Protein AF-A0A7D5M5S8-F1 (afdb_monomer)

Secondary structure (DSSP, 8-state):
-PPPHHHHHHHHHHHHHHHHHHHHHHHHH---TTHHHHHHHHHHHHHHHHHHHHHHHTT--GGGS-HHHHHHHHHHHHHHHHHHHHHHH-

Mean predicted aligned error: 3.17 Å

pLDDT: mean 94.01, std 7.23, range [59.03, 98.56]

Solvent-accessible surface area (backbone atoms only — not comparable to full-atom values): 5187 Å² total; per-residue (Å²): 122,84,84,49,72,69,58,50,49,56,50,50,55,50,47,50,56,54,47,55,53,48,48,51,48,39,78,75,70,51,92,50,71,69,52,72,62,31,47,49,53,51,51,53,54,51,50,54,56,51,50,44,53,57,29,42,78,66,72,43,40,79,83,73,46,51,72,70,55,48,50,50,53,53,51,52,51,51,55,53,53,51,52,50,45,59,72,76,63,113

Organism: NCBI:txid1959104

Sequence (90 aa):
MVLSDKILDEILEYLEKSINNLAKEAFENLELEGGFEGVKEFLQSQYDIRLENLLSAKKSSIHHLESSMKNKVIQRKQTIFENITNQYQN

Structure (mmCIF, N/CA/C/O backbone):
data_AF-A0A7D5M5S8-F1
#
_entry.id   AF-A0A7D5M5S8-F1
#
loop_
_atom_site.group_PDB
_atom_site.id
_atom_site.type_symbol
_atom_site.label_atom_id
_atom_site.label_alt_id
_atom_site.label_comp_id
_atom_site.label_asym_id
_atom_site.label_entity_id
_atom_site.label_seq_id
_atom_site.pdbx_PDB_i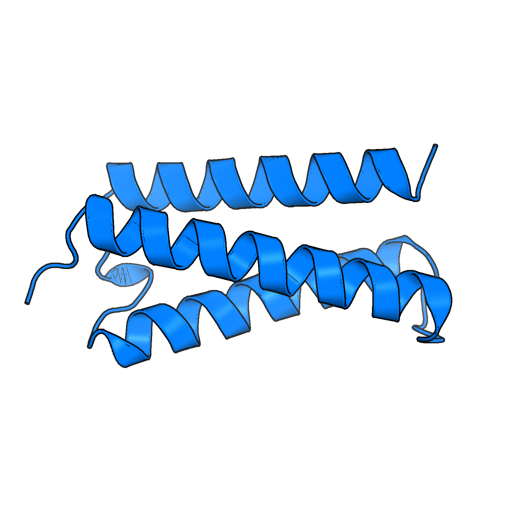ns_code
_atom_site.Cartn_x
_atom_site.Cartn_y
_atom_site.Cartn_z
_atom_site.occupancy
_atom_site.B_iso_or_equiv
_atom_site.auth_seq_id
_atom_site.auth_comp_id
_atom_site.auth_asym_id
_atom_site.auth_atom_id
_atom_site.pdbx_PDB_model_num
ATOM 1 N N . MET A 1 1 ? 18.874 -4.037 -14.334 1.00 59.03 1 MET A N 1
ATOM 2 C CA . MET A 1 1 ? 17.657 -4.345 -15.114 1.00 59.03 1 MET A CA 1
ATOM 3 C C . MET A 1 1 ? 16.672 -3.2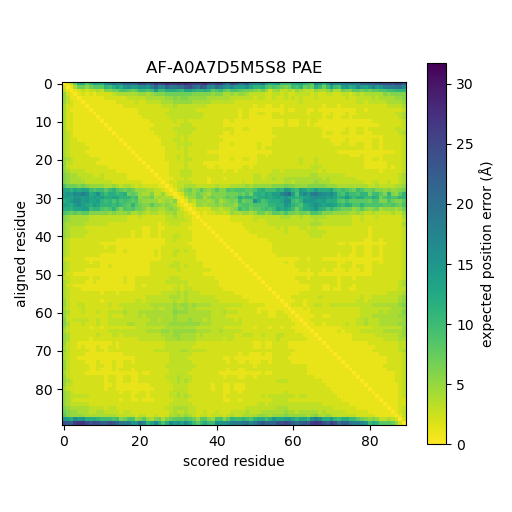42 -14.799 1.00 59.03 1 MET A C 1
ATOM 5 O O . MET A 1 1 ? 16.476 -2.981 -13.621 1.00 59.03 1 MET A O 1
ATOM 9 N N . VAL A 1 2 ? 16.152 -2.544 -15.805 1.00 72.44 2 VAL A N 1
ATOM 10 C CA . VAL A 1 2 ? 15.139 -1.504 -15.577 1.00 72.44 2 VAL A CA 1
ATOM 11 C C . VAL A 1 2 ? 13.822 -2.215 -15.268 1.00 72.44 2 VAL A C 1
ATOM 13 O O . VAL A 1 2 ? 13.447 -3.146 -15.984 1.00 72.44 2 VAL A O 1
ATOM 16 N N . LEU A 1 3 ? 13.176 -1.849 -14.159 1.00 90.19 3 LEU A N 1
ATOM 17 C CA . LEU A 1 3 ? 11.857 -2.371 -13.806 1.00 90.19 3 LEU A CA 1
ATOM 18 C C . LEU A 1 3 ? 10.878 -1.967 -14.915 1.00 90.19 3 LEU A C 1
ATOM 20 O O . LEU A 1 3 ? 10.852 -0.805 -15.303 1.00 90.19 3 LEU A O 1
ATOM 24 N N . SER A 1 4 ? 10.109 -2.912 -15.455 1.00 93.50 4 SER A N 1
ATOM 25 C CA . SER A 1 4 ? 9.097 -2.582 -16.465 1.00 93.50 4 SER A CA 1
ATOM 26 C C . SER A 1 4 ? 7.801 -2.119 -15.808 1.00 93.50 4 SER A C 1
ATOM 28 O O . SER A 1 4 ? 7.506 -2.500 -14.675 1.00 93.50 4 SER A O 1
ATOM 30 N N . ASP A 1 5 ? 7.001 -1.355 -16.550 1.00 94.12 5 ASP A N 1
ATOM 31 C CA . ASP A 1 5 ? 5.702 -0.863 -16.078 1.00 94.12 5 ASP A CA 1
ATOM 32 C C . ASP A 1 5 ? 4.754 -2.011 -15.694 1.00 94.12 5 ASP A C 1
ATOM 34 O O . ASP A 1 5 ? 4.122 -1.974 -14.645 1.00 94.12 5 ASP A O 1
ATOM 38 N N . LYS A 1 6 ? 4.773 -3.105 -16.465 1.00 95.88 6 LYS A N 1
ATOM 39 C CA . LYS A 1 6 ? 4.009 -4.321 -16.160 1.00 95.88 6 LYS A CA 1
ATOM 40 C C . LYS A 1 6 ? 4.421 -4.960 -14.829 1.00 95.88 6 LYS A C 1
ATOM 42 O O . LYS A 1 6 ? 3.567 -5.362 -14.049 1.00 95.88 6 LYS A O 1
ATOM 47 N N . ILE A 1 7 ? 5.727 -5.054 -14.562 1.00 96.06 7 ILE A N 1
ATOM 48 C CA . ILE A 1 7 ? 6.220 -5.604 -13.288 1.00 96.06 7 ILE A CA 1
ATOM 49 C C . ILE A 1 7 ? 5.815 -4.688 -12.128 1.00 96.06 7 ILE A C 1
ATOM 51 O O . ILE A 1 7 ? 5.491 -5.182 -11.050 1.00 96.06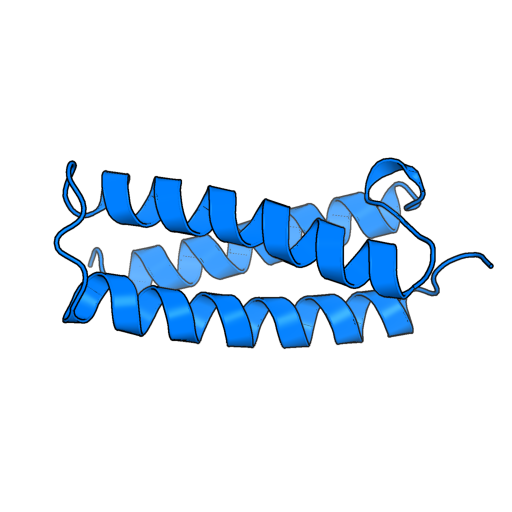 7 ILE A O 1
ATOM 55 N N . LEU A 1 8 ? 5.827 -3.367 -12.333 1.00 97.75 8 LEU A N 1
ATOM 56 C CA . LEU A 1 8 ? 5.346 -2.425 -11.327 1.00 97.75 8 LEU A CA 1
ATOM 57 C C . LEU A 1 8 ? 3.859 -2.634 -11.034 1.00 97.75 8 LEU A C 1
ATOM 59 O O . LEU A 1 8 ? 3.484 -2.671 -9.868 1.00 97.75 8 LEU A O 1
ATOM 63 N N . ASP A 1 9 ? 3.032 -2.812 -12.062 1.00 98.06 9 ASP A N 1
ATOM 64 C CA . ASP A 1 9 ? 1.598 -3.054 -11.890 1.00 98.06 9 ASP A CA 1
ATOM 65 C C . ASP A 1 9 ? 1.325 -4.331 -11.088 1.00 98.06 9 ASP A C 1
ATOM 67 O O . 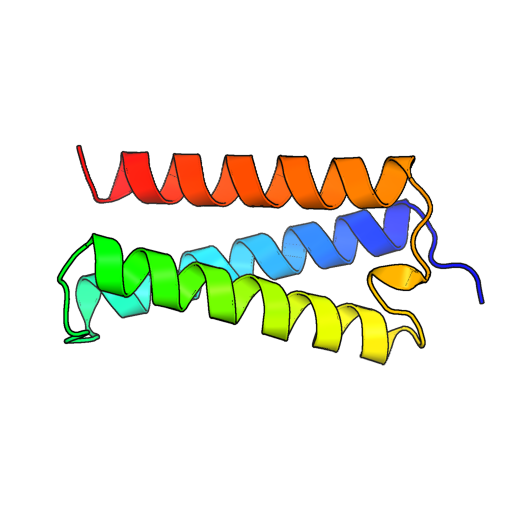ASP A 1 9 ?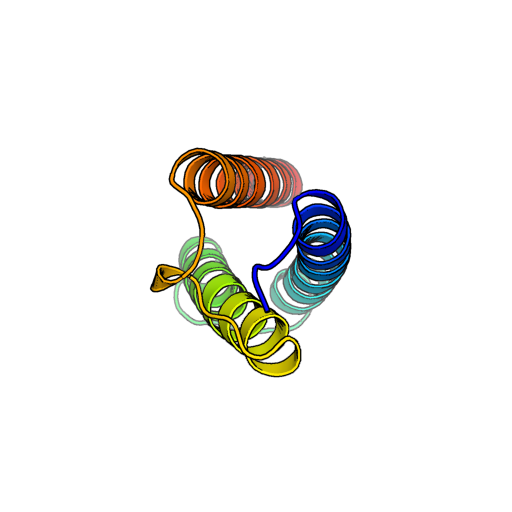 0.545 -4.297 -10.138 1.00 98.06 9 ASP A O 1
ATOM 71 N N . GLU A 1 10 ? 2.033 -5.423 -11.390 1.00 98.00 10 GLU A N 1
ATOM 72 C CA . GLU A 1 10 ? 1.945 -6.680 -10.631 1.00 98.00 10 GLU A CA 1
ATOM 73 C C . GLU A 1 10 ? 2.354 -6.490 -9.157 1.00 98.00 10 GLU A C 1
ATOM 75 O O . GLU A 1 10 ? 1.695 -7.003 -8.247 1.00 98.00 10 GLU A O 1
ATOM 80 N N . ILE A 1 11 ? 3.417 -5.716 -8.900 1.00 98.31 11 ILE A N 1
ATOM 81 C CA . ILE A 1 11 ? 3.852 -5.363 -7.540 1.00 98.31 11 ILE A CA 1
ATOM 82 C C . ILE A 1 11 ? 2.770 -4.560 -6.816 1.00 98.31 11 ILE A C 1
ATOM 84 O O . ILE A 1 11 ? 2.464 -4.856 -5.661 1.00 98.31 11 ILE A O 1
ATOM 88 N N . LEU A 1 12 ? 2.193 -3.553 -7.473 1.00 98.50 12 LEU A N 1
ATOM 89 C CA . LEU A 1 12 ? 1.202 -2.665 -6.868 1.00 98.50 12 LEU A CA 1
ATOM 90 C C . LEU A 1 12 ? -0.137 -3.370 -6.627 1.00 98.50 12 LEU A C 1
ATOM 92 O O . LEU A 1 12 ? -0.776 -3.109 -5.613 1.00 98.50 12 LEU A O 1
ATOM 96 N N . GLU A 1 13 ? -0.546 -4.293 -7.499 1.00 98.50 13 GLU A N 1
ATOM 97 C CA . GLU A 1 13 ? -1.728 -5.134 -7.278 1.00 98.50 13 GLU A CA 1
ATOM 98 C C . GLU A 1 13 ? -1.540 -6.076 -6.080 1.00 98.50 13 GLU A C 1
ATOM 100 O O . GLU A 1 13 ? -2.434 -6.221 -5.242 1.00 98.50 13 GLU A O 1
ATOM 105 N N . TYR A 1 14 ? -0.365 -6.699 -5.959 1.00 98.38 14 TYR A N 1
ATOM 106 C CA . TYR A 1 14 ? -0.048 -7.515 -4.790 1.00 98.38 14 TYR A CA 1
ATOM 107 C C . TYR A 1 14 ? -0.014 -6.675 -3.504 1.00 98.38 14 TYR A C 1
ATOM 109 O O . TYR A 1 14 ? -0.582 -7.076 -2.485 1.00 98.38 14 TYR A O 1
ATOM 117 N N . LEU A 1 15 ? 0.630 -5.505 -3.549 1.00 98.50 15 LEU A N 1
ATOM 118 C CA . LEU A 1 15 ? 0.745 -4.598 -2.409 1.00 98.50 15 LEU A CA 1
ATOM 119 C C . LEU A 1 15 ? -0.628 -4.127 -1.921 1.00 98.50 15 LEU A C 1
ATOM 121 O O . LEU A 1 15 ? -0.882 -4.155 -0.721 1.00 98.50 15 LEU A O 1
ATOM 125 N N . GLU A 1 16 ? -1.531 -3.773 -2.834 1.00 98.50 16 GLU A N 1
ATOM 126 C CA . GLU A 1 16 ? -2.915 -3.417 -2.514 1.00 98.50 16 GLU A CA 1
ATOM 127 C C . GLU A 1 16 ? -3.632 -4.528 -1.742 1.00 98.50 16 GLU A C 1
ATOM 129 O O . GLU A 1 16 ? -4.146 -4.288 -0.649 1.00 98.50 16 GLU A O 1
ATOM 134 N N . LYS A 1 17 ? -3.618 -5.763 -2.260 1.00 98.38 17 LYS A N 1
ATOM 135 C CA . LYS A 1 17 ? -4.235 -6.917 -1.580 1.00 98.38 17 LYS A CA 1
ATOM 136 C C . LYS A 1 17 ? -3.630 -7.123 -0.194 1.00 98.38 17 LYS A C 1
ATOM 138 O O . LYS A 1 17 ? -4.347 -7.347 0.778 1.00 98.38 17 LYS A O 1
ATOM 143 N N . SER A 1 18 ? -2.308 -7.005 -0.099 1.00 98.25 18 SER A N 1
ATOM 144 C CA . SER A 1 18 ? -1.590 -7.141 1.162 1.00 98.25 18 SER A CA 1
ATOM 145 C C . SER A 1 18 ? -1.973 -6.070 2.186 1.00 98.25 18 SER A C 1
ATOM 147 O O . SER A 1 18 ? -2.036 -6.390 3.371 1.00 98.25 18 SER A O 1
ATOM 149 N N . ILE A 1 19 ? -2.174 -4.820 1.766 1.00 98.44 19 ILE A N 1
ATOM 150 C CA . ILE A 1 19 ? -2.520 -3.714 2.665 1.00 98.44 19 ILE A CA 1
ATOM 151 C C . ILE A 1 19 ? -3.992 -3.762 3.060 1.00 98.44 19 ILE A C 1
ATOM 153 O O . ILE A 1 19 ? -4.292 -3.542 4.226 1.00 98.44 19 ILE A O 1
ATOM 157 N N . ASN A 1 20 ? -4.892 -4.149 2.157 1.00 97.56 20 ASN A N 1
ATOM 158 C CA . ASN A 1 20 ? -6.305 -4.340 2.493 1.00 97.56 20 ASN A CA 1
ATOM 159 C C . ASN A 1 20 ? -6.507 -5.460 3.525 1.00 97.56 20 ASN A C 1
ATOM 161 O O . ASN A 1 20 ? -7.279 -5.296 4.468 1.00 97.56 20 ASN A O 1
ATOM 165 N N . ASN A 1 21 ? -5.774 -6.572 3.398 1.00 96.94 21 ASN A N 1
ATOM 166 C CA . ASN A 1 21 ? -5.802 -7.639 4.401 1.00 96.94 21 ASN A CA 1
ATOM 167 C C . ASN A 1 21 ? -5.284 -7.150 5.759 1.00 96.94 21 ASN A C 1
ATOM 169 O O . ASN A 1 21 ? -5.912 -7.406 6.782 1.00 96.94 21 ASN A O 1
ATOM 173 N N . LEU A 1 22 ? -4.178 -6.398 5.763 1.00 97.06 22 LEU A N 1
ATOM 174 C CA . LEU A 1 22 ? -3.631 -5.831 6.993 1.00 97.06 22 LEU A CA 1
ATOM 175 C C . LEU A 1 22 ? -4.576 -4.800 7.620 1.00 97.06 22 LEU A C 1
ATOM 177 O O . LEU A 1 22 ? -4.701 -4.763 8.835 1.00 97.06 22 LEU A O 1
ATOM 181 N N . ALA A 1 23 ? -5.251 -3.981 6.812 1.00 96.31 23 ALA A N 1
ATOM 182 C CA . ALA A 1 23 ? -6.234 -3.018 7.293 1.00 96.31 23 ALA A CA 1
ATOM 183 C C . ALA A 1 23 ? -7.388 -3.727 8.000 1.00 96.31 23 ALA A C 1
ATOM 185 O O . ALA A 1 23 ? -7.745 -3.341 9.109 1.00 96.31 23 ALA A O 1
ATOM 186 N N . LYS A 1 24 ? -7.908 -4.807 7.406 1.00 95.00 24 LYS A N 1
ATOM 187 C CA . LYS A 1 24 ? -8.921 -5.647 8.046 1.00 95.00 24 LYS A CA 1
ATOM 188 C C . LYS A 1 24 ? -8.446 -6.166 9.403 1.00 95.00 24 LYS A C 1
ATOM 190 O O . LYS A 1 24 ? -9.122 -5.961 10.402 1.00 95.00 24 LYS A O 1
ATOM 195 N N . GLU A 1 25 ? -7.269 -6.786 9.452 1.00 94.00 25 GLU A N 1
ATOM 196 C CA . GLU A 1 25 ? -6.707 -7.293 10.709 1.00 94.00 25 GLU A CA 1
ATOM 197 C C . GLU A 1 25 ? -6.499 -6.179 11.742 1.00 94.00 25 GLU A C 1
ATOM 199 O O . GLU A 1 25 ? -6.801 -6.376 12.917 1.00 94.00 25 GLU A O 1
ATOM 204 N N . ALA A 1 26 ? -6.026 -5.010 11.304 1.00 93.94 26 ALA A N 1
ATOM 205 C CA . ALA A 1 26 ? -5.733 -3.886 12.175 1.00 93.94 26 ALA A CA 1
ATOM 206 C C . ALA A 1 26 ? -6.991 -3.278 12.796 1.00 93.94 26 ALA A C 1
ATOM 208 O O . ALA A 1 26 ? -7.024 -3.078 14.004 1.00 93.94 26 ALA A O 1
ATOM 209 N N . PHE A 1 27 ? -8.031 -3.036 11.999 1.00 90.94 27 PHE A N 1
ATOM 210 C CA . PHE A 1 27 ? -9.284 -2.471 12.499 1.00 90.94 27 PHE A CA 1
ATOM 211 C C . PHE A 1 27 ? -10.131 -3.477 13.289 1.00 90.94 27 PHE A C 1
ATOM 213 O O . PHE A 1 27 ? -10.887 -3.063 14.163 1.00 90.94 27 PHE A O 1
ATOM 220 N N . GLU A 1 28 ? -10.025 -4.779 13.002 1.00 88.38 28 GLU A N 1
ATOM 221 C CA . GLU A 1 28 ? -10.797 -5.809 13.711 1.00 88.38 28 GLU A CA 1
ATOM 222 C C . GLU A 1 28 ? -10.110 -6.304 14.993 1.00 88.38 28 GLU A C 1
ATOM 224 O O . GLU A 1 28 ? -10.806 -6.677 15.936 1.00 88.38 28 GLU A O 1
ATOM 229 N N . ASN A 1 29 ? -8.771 -6.348 15.036 1.00 84.44 29 ASN A N 1
ATOM 230 C CA . ASN A 1 29 ? -8.046 -7.095 16.074 1.00 84.44 29 ASN A CA 1
ATOM 231 C C . ASN A 1 29 ? -6.858 -6.359 16.709 1.00 84.44 29 ASN A C 1
ATOM 233 O O . ASN A 1 29 ? -6.417 -6.778 17.780 1.00 84.44 29 ASN A O 1
ATOM 237 N N . LEU A 1 30 ? -6.288 -5.327 16.075 1.00 79.94 30 LEU A N 1
ATOM 238 C CA . LEU A 1 30 ? -5.129 -4.633 16.644 1.00 79.94 30 LEU A CA 1
ATOM 239 C C . LEU A 1 30 ? -5.580 -3.440 17.489 1.00 79.94 30 LEU A C 1
ATOM 241 O O . LEU A 1 30 ? -6.125 -2.464 16.982 1.00 79.94 30 LEU A O 1
ATOM 245 N N . GLU A 1 31 ? -5.275 -3.483 18.784 1.00 78.12 31 GLU A N 1
ATOM 246 C CA . GLU A 1 31 ? -5.428 -2.339 19.688 1.00 78.12 31 GLU A CA 1
ATOM 247 C C . GLU A 1 31 ? -4.262 -1.357 19.498 1.00 78.12 31 GLU A C 1
ATOM 249 O O . GLU A 1 31 ? -3.340 -1.277 20.309 1.00 78.12 31 GLU A O 1
ATOM 254 N N . LEU A 1 32 ? -4.267 -0.634 18.377 1.00 82.94 32 LEU A N 1
ATOM 255 C CA . LEU A 1 32 ? -3.292 0.423 18.120 1.00 82.94 32 LEU A CA 1
ATOM 256 C C . LEU A 1 32 ? -3.673 1.709 18.866 1.00 82.94 32 LEU A C 1
ATOM 258 O O . LEU A 1 32 ? -4.827 2.150 18.851 1.00 82.94 32 LEU A O 1
ATOM 262 N N . GLU A 1 33 ? -2.682 2.337 19.503 1.00 83.25 33 GLU A N 1
ATOM 263 C CA . GLU A 1 33 ? -2.843 3.661 20.106 1.00 83.25 33 GLU A CA 1
ATOM 264 C C .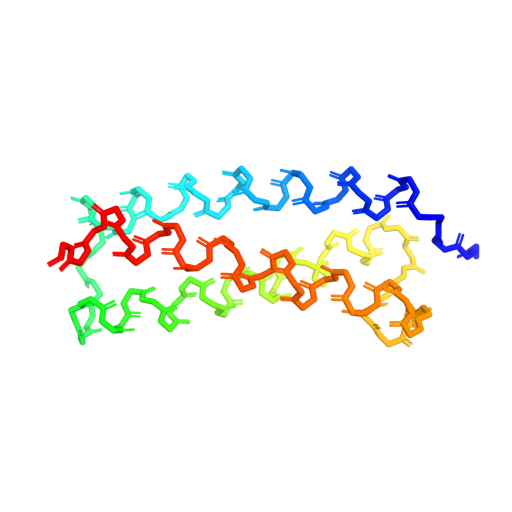 GLU A 1 33 ? -3.223 4.698 19.038 1.00 83.25 33 GLU A C 1
ATOM 266 O O . GLU A 1 33 ? -2.772 4.627 17.897 1.00 83.25 33 GLU A O 1
ATOM 271 N N . GLY A 1 34 ? -4.055 5.679 19.399 1.00 83.31 34 GLY A N 1
ATOM 272 C CA . GLY A 1 34 ? -4.498 6.730 18.472 1.00 83.31 34 GLY A CA 1
ATOM 273 C C . GLY A 1 34 ? -5.742 6.388 17.643 1.00 83.31 34 GLY A C 1
ATOM 274 O O . GLY A 1 34 ? -6.143 7.184 16.793 1.00 83.31 34 GLY A O 1
ATOM 275 N N . GLY A 1 35 ? -6.388 5.243 17.899 1.00 87.69 35 GLY A N 1
ATOM 276 C CA . GLY A 1 35 ? -7.646 4.862 17.254 1.00 87.69 35 GLY A CA 1
ATOM 277 C C . GLY A 1 35 ? -7.509 4.794 15.732 1.00 87.69 35 GLY A C 1
ATOM 278 O O . GLY A 1 35 ? -6.522 4.279 15.213 1.00 87.69 35 GLY A O 1
ATOM 279 N N . PHE A 1 36 ? -8.485 5.339 15.004 1.00 90.12 36 PHE A N 1
ATOM 280 C CA . PHE A 1 36 ? -8.488 5.294 13.541 1.00 90.12 36 PHE A CA 1
ATOM 281 C C . PHE A 1 36 ? -7.228 5.915 12.907 1.00 90.12 36 PHE A C 1
ATOM 283 O O . PHE A 1 36 ? -6.634 5.314 12.010 1.00 90.12 36 PHE A O 1
ATOM 290 N N . GLU A 1 37 ? -6.794 7.093 13.371 1.00 91.69 37 GLU A N 1
ATOM 291 C CA . GLU A 1 37 ? -5.624 7.765 12.784 1.00 91.69 37 GLU A CA 1
ATOM 292 C C . GLU A 1 37 ? -4.335 6.990 13.086 1.00 91.69 37 GLU A C 1
ATOM 294 O O . GLU A 1 37 ? -3.502 6.826 12.198 1.00 91.69 37 GLU A O 1
ATOM 299 N N . GLY A 1 38 ? -4.222 6.398 14.280 1.00 93.38 38 GLY A N 1
ATOM 300 C CA . GLY A 1 38 ? -3.103 5.515 14.623 1.00 93.38 38 GLY A CA 1
ATOM 301 C C . GLY A 1 38 ? -3.015 4.280 13.720 1.00 93.38 38 GLY A C 1
ATOM 302 O O . GLY A 1 38 ? -1.941 3.942 13.216 1.00 93.38 38 GLY A O 1
ATOM 303 N N . VAL A 1 39 ? -4.155 3.643 13.424 1.00 94.38 39 VAL A N 1
ATOM 304 C CA . VAL A 1 39 ? -4.215 2.534 12.455 1.00 94.38 39 VAL A CA 1
ATOM 305 C C . VAL A 1 39 ? -3.800 3.005 11.058 1.00 94.38 39 VAL A C 1
ATOM 307 O O . VAL A 1 39 ? -3.043 2.322 10.365 1.00 94.38 39 VAL A O 1
ATOM 310 N N . LYS A 1 40 ? -4.248 4.186 10.629 1.00 94.56 40 LYS A N 1
ATOM 311 C CA . LYS A 1 40 ? -3.917 4.746 9.315 1.00 94.56 40 LYS A CA 1
ATOM 312 C C . LYS A 1 40 ? -2.425 5.066 9.173 1.00 94.56 40 LYS A C 1
ATOM 314 O O . LYS A 1 40 ? -1.840 4.736 8.140 1.00 94.56 40 LYS A O 1
ATOM 319 N N . GLU A 1 41 ? -1.797 5.669 10.182 1.00 95.38 41 GLU A N 1
ATOM 320 C CA . GLU A 1 41 ? -0.349 5.926 10.210 1.00 95.38 41 GLU A CA 1
ATOM 321 C C . GLU A 1 41 ? 0.452 4.619 10.150 1.00 95.38 41 GLU A C 1
ATOM 323 O O . GLU A 1 41 ? 1.382 4.483 9.345 1.00 95.38 41 GLU A O 1
ATOM 328 N N . PHE A 1 42 ? 0.037 3.617 10.932 1.00 96.25 42 PHE A N 1
ATOM 329 C CA . PHE A 1 42 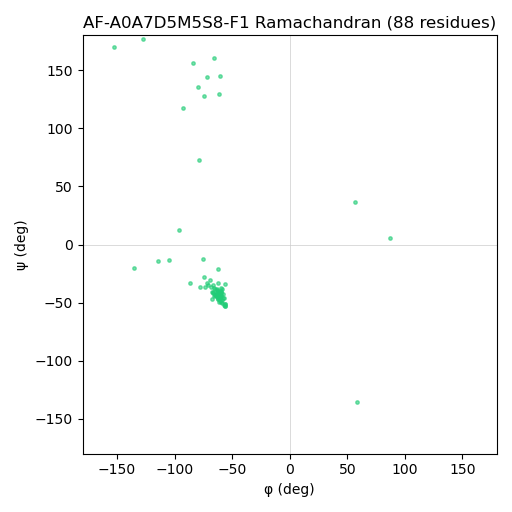? 0.615 2.277 10.888 1.00 96.25 42 PHE A CA 1
ATOM 330 C C . PHE A 1 42 ? 0.540 1.673 9.480 1.00 96.25 42 PHE A C 1
ATOM 332 O O . PHE A 1 42 ? 1.557 1.238 8.934 1.00 96.25 42 PHE A O 1
ATOM 339 N N . LEU A 1 43 ? -0.638 1.686 8.853 1.00 97.50 43 LEU A N 1
ATOM 340 C CA . LEU A 1 43 ? -0.829 1.125 7.517 1.00 97.50 43 LEU A CA 1
ATOM 341 C C . LEU A 1 43 ? 0.008 1.855 6.455 1.00 97.50 43 LEU A C 1
ATOM 343 O O . LEU A 1 43 ? 0.565 1.200 5.573 1.00 97.50 43 LEU A O 1
ATOM 347 N N . GLN A 1 44 ? 0.150 3.183 6.537 1.00 97.56 44 GLN A N 1
ATOM 348 C CA . GLN A 1 44 ? 1.002 3.951 5.618 1.00 97.56 44 GLN A CA 1
ATOM 349 C C . GLN A 1 44 ? 2.476 3.555 5.729 1.00 97.56 44 GLN A C 1
ATOM 351 O O . GLN A 1 44 ? 3.119 3.326 4.704 1.00 97.56 44 GLN A O 1
ATOM 356 N N . SER A 1 45 ? 2.984 3.403 6.954 1.00 97.88 45 SER A N 1
ATOM 357 C CA . SER A 1 45 ? 4.340 2.900 7.201 1.00 97.88 45 SER A CA 1
ATOM 358 C C . SER A 1 45 ? 4.526 1.491 6.625 1.00 97.88 45 SER A C 1
ATOM 360 O O . SER A 1 45 ? 5.504 1.204 5.930 1.00 97.88 45 SER A O 1
ATOM 362 N N . GLN A 1 46 ? 3.538 0.615 6.824 1.00 98.00 46 GLN A N 1
ATOM 363 C CA . GLN A 1 46 ? 3.572 -0.746 6.291 1.00 98.00 46 GLN A CA 1
ATOM 364 C C . GLN A 1 46 ? 3.509 -0.791 4.761 1.00 98.00 46 GLN A C 1
ATOM 366 O O . GLN A 1 46 ? 4.162 -1.647 4.162 1.00 98.00 46 GLN A O 1
ATOM 371 N N . TYR A 1 47 ? 2.778 0.122 4.116 1.00 98.56 47 TYR A N 1
ATOM 372 C CA . TYR A 1 47 ? 2.785 0.265 2.659 1.00 98.56 47 TYR A CA 1
ATOM 373 C C . TYR A 1 47 ? 4.198 0.558 2.150 1.00 98.56 47 TYR A C 1
ATOM 375 O O . TYR A 1 47 ? 4.684 -0.144 1.263 1.00 98.56 47 TYR A O 1
ATOM 383 N N . ASP A 1 48 ? 4.874 1.548 2.740 1.00 98.19 48 ASP A N 1
ATOM 384 C CA . ASP A 1 48 ? 6.195 1.990 2.284 1.00 98.19 48 ASP A CA 1
ATOM 385 C C . ASP A 1 48 ? 7.257 0.896 2.482 1.00 98.19 48 ASP A C 1
ATOM 387 O O . ASP A 1 48 ? 8.003 0.579 1.552 1.00 98.19 48 ASP A O 1
ATOM 391 N N . ILE A 1 49 ? 7.258 0.231 3.645 1.00 98.44 49 ILE A N 1
ATOM 392 C CA . ILE A 1 49 ? 8.163 -0.894 3.937 1.00 98.44 49 ILE A CA 1
ATOM 393 C C . ILE A 1 49 ? 7.945 -2.049 2.950 1.00 98.44 49 ILE A C 1
ATOM 395 O O . ILE A 1 49 ? 8.901 -2.607 2.404 1.00 98.44 49 ILE A O 1
ATOM 399 N N . ARG A 1 50 ? 6.687 -2.436 2.705 1.00 98.50 50 ARG A N 1
ATOM 400 C CA . ARG A 1 50 ? 6.367 -3.558 1.809 1.00 98.50 50 ARG A CA 1
ATOM 401 C C . ARG A 1 50 ? 6.706 -3.235 0.359 1.00 98.50 50 ARG A C 1
ATOM 403 O O . ARG A 1 50 ? 7.245 -4.103 -0.325 1.00 98.50 50 ARG A O 1
ATOM 410 N N . LEU A 1 51 ? 6.434 -2.014 -0.099 1.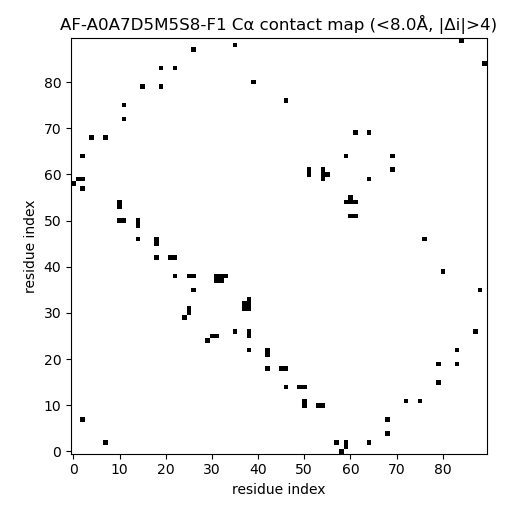00 98.50 51 LEU A N 1
ATOM 411 C CA . LEU A 1 51 ? 6.802 -1.579 -1.443 1.00 98.50 51 LEU A CA 1
ATOM 412 C C . LEU A 1 51 ? 8.315 -1.661 -1.656 1.00 98.50 51 LEU A C 1
ATOM 414 O O . LEU A 1 51 ? 8.757 -2.251 -2.643 1.00 98.50 51 LEU A O 1
ATOM 418 N N . GLU A 1 52 ? 9.103 -1.118 -0.727 1.00 97.94 52 GLU A N 1
ATOM 419 C CA . GLU A 1 52 ? 10.562 -1.127 -0.845 1.00 97.94 52 GLU A CA 1
ATOM 420 C C . GLU A 1 52 ? 11.115 -2.560 -0.856 1.00 97.94 52 GLU A C 1
ATOM 422 O O . GLU A 1 52 ? 11.968 -2.889 -1.683 1.00 97.94 52 GLU A O 1
ATOM 427 N N . ASN A 1 53 ? 10.560 -3.457 -0.034 1.00 98.19 53 ASN A N 1
ATOM 428 C CA . ASN A 1 53 ? 10.918 -4.877 -0.046 1.00 98.19 53 ASN A CA 1
ATOM 429 C C . ASN A 1 53 ? 10.590 -5.559 -1.388 1.00 98.19 53 ASN A C 1
ATOM 431 O O . ASN A 1 53 ? 11.406 -6.321 -1.917 1.00 98.19 53 ASN A O 1
ATOM 435 N N . LEU A 1 54 ? 9.417 -5.284 -1.967 1.00 97.94 54 LEU A N 1
ATOM 436 C CA . LEU A 1 54 ? 9.003 -5.853 -3.256 1.00 97.94 54 LEU A CA 1
ATOM 437 C C . LEU A 1 54 ? 9.881 -5.350 -4.411 1.00 97.94 54 LEU A C 1
ATOM 439 O O . LEU A 1 54 ? 10.277 -6.138 -5.274 1.00 97.94 54 LEU A O 1
ATOM 443 N N . LEU A 1 55 ? 10.233 -4.062 -4.412 1.00 97.19 55 LEU A N 1
ATOM 444 C CA . LEU A 1 55 ? 11.148 -3.477 -5.395 1.00 97.19 55 LEU A CA 1
ATOM 445 C C . LEU A 1 55 ? 12.566 -4.039 -5.236 1.00 97.19 55 LEU A C 1
ATOM 447 O O . LEU A 1 55 ? 13.189 -4.425 -6.231 1.00 97.19 55 LEU A O 1
ATOM 451 N N . SER A 1 56 ? 13.037 -4.183 -3.996 1.00 96.62 56 SER A N 1
ATOM 452 C CA . SER A 1 56 ? 14.346 -4.759 -3.665 1.00 96.62 56 SER A CA 1
ATOM 453 C C . SER A 1 56 ? 14.482 -6.195 -4.169 1.00 96.62 56 SER A C 1
ATOM 455 O O . SER A 1 56 ? 15.504 -6.558 -4.756 1.00 96.62 56 SER A O 1
ATOM 457 N N . ALA A 1 57 ? 13.421 -7.002 -4.059 1.00 96.12 57 ALA A N 1
ATOM 458 C CA . ALA A 1 57 ? 13.374 -8.356 -4.614 1.00 96.12 57 ALA A CA 1
ATOM 459 C C . ALA A 1 57 ? 13.512 -8.388 -6.152 1.00 96.12 57 ALA A C 1
ATOM 461 O O . ALA A 1 57 ? 13.912 -9.404 -6.725 1.00 96.12 57 ALA A O 1
ATOM 462 N N . LYS A 1 58 ? 13.226 -7.273 -6.839 1.00 95.06 58 LYS A N 1
ATOM 463 C CA . LYS A 1 58 ? 13.482 -7.072 -8.276 1.00 95.06 58 LYS A CA 1
ATOM 464 C C . LYS A 1 58 ? 14.794 -6.331 -8.567 1.00 95.06 58 LYS A C 1
ATOM 466 O O . LYS A 1 58 ? 15.013 -5.928 -9.707 1.00 95.06 58 LYS A O 1
ATOM 471 N N . LYS A 1 59 ? 15.681 -6.179 -7.574 1.00 94.94 59 LYS A N 1
ATOM 472 C CA . LYS A 1 59 ? 16.924 -5.386 -7.652 1.00 94.94 59 LYS A CA 1
ATOM 473 C C . LYS A 1 59 ? 16.661 -3.924 -8.048 1.00 94.94 59 LYS A C 1
ATOM 475 O O . LYS A 1 59 ? 17.427 -3.341 -8.812 1.00 94.94 59 LYS A O 1
ATOM 480 N N . SER A 1 60 ? 15.555 -3.368 -7.562 1.00 95.38 60 SER A N 1
ATOM 481 C CA . SER A 1 60 ? 15.115 -1.989 -7.777 1.00 95.38 60 SER A CA 1
ATOM 482 C C . SER A 1 60 ? 14.811 -1.314 -6.433 1.00 95.38 60 SER A C 1
ATOM 484 O O . SER A 1 60 ? 14.909 -1.941 -5.386 1.00 95.38 60 SER A O 1
ATOM 486 N N . SER A 1 61 ? 14.467 -0.029 -6.463 1.00 95.50 61 SER A N 1
ATOM 487 C CA . SER A 1 61 ? 13.993 0.758 -5.314 1.00 95.50 61 SER A CA 1
ATOM 488 C C . SER A 1 61 ? 13.106 1.889 -5.822 1.00 95.50 61 SER A C 1
ATOM 490 O O . SER A 1 61 ? 13.083 2.161 -7.030 1.00 95.50 61 SER A O 1
ATOM 492 N N . ILE A 1 62 ? 12.406 2.589 -4.925 1.00 94.75 62 ILE A N 1
ATOM 493 C CA . ILE A 1 62 ? 11.569 3.731 -5.323 1.00 94.75 62 ILE A CA 1
ATOM 494 C C . ILE A 1 62 ? 12.368 4.805 -6.080 1.00 94.75 62 ILE A C 1
ATOM 496 O O . ILE A 1 62 ? 11.868 5.423 -7.020 1.00 94.75 62 ILE A O 1
ATOM 500 N N . HIS A 1 63 ? 13.643 4.995 -5.730 1.00 93.88 63 HIS A N 1
ATOM 501 C CA . HIS A 1 63 ? 14.516 5.983 -6.363 1.00 93.88 63 HIS A CA 1
ATOM 502 C C . HIS A 1 63 ? 14.876 5.616 -7.805 1.00 93.88 63 HIS A C 1
ATOM 504 O O . HIS A 1 63 ? 15.008 6.521 -8.631 1.00 93.88 63 HIS A O 1
ATOM 510 N N . HIS A 1 64 ? 14.953 4.318 -8.116 1.00 93.94 64 HIS A N 1
ATOM 511 C CA . HIS A 1 64 ? 15.236 3.797 -9.455 1.00 93.94 64 HIS A CA 1
ATOM 512 C C . HIS A 1 64 ? 14.048 3.889 -10.422 1.00 93.94 64 HIS A C 1
ATOM 514 O O . HIS A 1 64 ? 14.233 3.693 -11.622 1.00 93.94 64 HIS A O 1
ATOM 520 N N . LEU A 1 65 ? 12.837 4.167 -9.930 1.00 95.50 65 LEU A N 1
ATOM 521 C CA . LEU A 1 65 ? 11.661 4.298 -10.786 1.00 95.50 65 LEU A CA 1
ATOM 522 C C . LEU A 1 65 ? 11.700 5.594 -11.606 1.00 95.50 65 LEU A C 1
ATOM 524 O O . LEU A 1 65 ? 12.111 6.656 -11.122 1.00 95.50 65 LEU A O 1
ATOM 528 N N . GLU A 1 66 ? 11.199 5.521 -12.835 1.00 95.75 66 GLU A N 1
ATOM 529 C CA . GLU A 1 66 ? 10.938 6.701 -13.657 1.00 95.75 66 GLU A CA 1
ATOM 530 C C . GLU A 1 66 ? 9.831 7.572 -13.042 1.00 95.75 66 GLU A C 1
ATOM 532 O O . GLU A 1 66 ? 9.029 7.117 -12.224 1.00 95.75 66 GLU A O 1
ATOM 537 N N . SER A 1 67 ? 9.753 8.842 -13.443 1.00 96.06 67 SER A N 1
ATOM 538 C CA . SER A 1 67 ? 8.761 9.780 -12.897 1.00 96.06 67 SER A CA 1
ATOM 539 C C . SER A 1 67 ? 7.314 9.325 -13.122 1.00 96.06 67 SER A C 1
ATOM 541 O O . SER A 1 67 ? 6.483 9.471 -12.230 1.00 96.06 67 SER A O 1
ATOM 543 N N . SER A 1 68 ? 7.009 8.725 -14.277 1.00 96.94 68 SER A N 1
ATOM 544 C CA . SER A 1 68 ? 5.685 8.155 -14.580 1.00 96.94 68 SER A CA 1
ATOM 545 C C . SER A 1 68 ? 5.315 7.025 -13.613 1.00 96.94 68 SER A C 1
ATOM 547 O O . SER A 1 68 ? 4.218 7.010 -13.058 1.00 96.94 68 SER A O 1
ATOM 549 N N . MET A 1 69 ? 6.261 6.127 -13.345 1.00 97.44 69 MET A N 1
ATOM 550 C CA . MET A 1 69 ? 6.119 5.032 -12.388 1.00 97.44 69 MET A CA 1
ATOM 551 C C . MET A 1 69 ? 5.945 5.542 -10.957 1.00 97.44 69 MET A C 1
ATOM 553 O O . MET A 1 69 ? 5.069 5.068 -10.239 1.00 97.44 69 MET A O 1
ATOM 557 N N . LYS A 1 70 ? 6.724 6.551 -10.548 1.00 97.75 70 LYS A N 1
ATOM 558 C CA . LYS A 1 70 ? 6.577 7.202 -9.235 1.00 97.75 70 LYS A CA 1
ATOM 559 C C . LYS A 1 70 ? 5.186 7.809 -9.069 1.00 97.75 70 LYS A C 1
ATOM 561 O O . LYS A 1 70 ? 4.548 7.589 -8.044 1.00 97.75 70 LYS A O 1
ATOM 566 N N . ASN A 1 71 ? 4.683 8.494 -10.094 1.00 98.25 71 ASN A N 1
ATOM 567 C CA . ASN A 1 71 ? 3.326 9.041 -10.078 1.00 98.25 71 ASN A CA 1
ATOM 568 C C . ASN A 1 71 ? 2.271 7.939 -9.945 1.00 98.25 71 ASN A C 1
ATOM 570 O O . ASN A 1 71 ? 1.337 8.086 -9.161 1.00 98.25 71 ASN A O 1
ATOM 574 N N . LYS A 1 72 ? 2.448 6.811 -10.643 1.00 98.00 72 LYS A N 1
ATOM 575 C CA . LYS A 1 72 ? 1.559 5.651 -10.511 1.00 98.00 72 LYS A CA 1
ATOM 576 C C . LYS A 1 72 ? 1.557 5.093 -9.082 1.00 98.00 72 LYS A C 1
ATOM 578 O O . LYS A 1 72 ? 0.487 4.840 -8.537 1.00 98.00 72 LYS A O 1
ATOM 583 N N . VAL A 1 73 ? 2.726 4.954 -8.450 1.00 98.31 73 VAL A N 1
ATOM 584 C CA . VAL A 1 73 ? 2.840 4.528 -7.041 1.00 98.31 73 VAL A CA 1
ATOM 585 C C . VAL A 1 73 ? 2.072 5.476 -6.115 1.00 98.31 73 VAL A C 1
ATOM 587 O O . VAL A 1 73 ? 1.325 5.008 -5.258 1.00 98.31 73 VAL A O 1
ATOM 590 N N . ILE A 1 74 ? 2.232 6.792 -6.296 1.00 98.31 74 ILE A N 1
ATOM 591 C CA . ILE A 1 74 ? 1.554 7.818 -5.488 1.00 98.31 74 ILE A CA 1
ATOM 592 C C . ILE A 1 74 ? 0.033 7.708 -5.645 1.00 98.31 74 ILE A C 1
ATOM 594 O O . ILE A 1 74 ? -0.678 7.636 -4.645 1.00 98.31 74 ILE A O 1
ATOM 598 N N . GLN A 1 75 ? -0.458 7.631 -6.885 1.00 98.31 75 GLN A N 1
ATOM 599 C CA . GLN A 1 75 ? -1.889 7.505 -7.175 1.00 98.31 75 GLN A CA 1
ATOM 600 C C . GLN A 1 75 ? -2.478 6.224 -6.578 1.00 98.31 75 GLN A C 1
ATOM 602 O O . GLN A 1 75 ? -3.511 6.272 -5.918 1.00 98.31 75 GLN A O 1
ATOM 607 N N . ARG A 1 76 ? -1.800 5.080 -6.745 1.00 97.94 76 ARG A N 1
ATOM 608 C CA . ARG A 1 76 ? -2.261 3.797 -6.191 1.00 97.94 76 ARG A CA 1
ATOM 609 C C . ARG A 1 76 ? -2.290 3.829 -4.664 1.00 97.94 76 ARG A C 1
ATOM 611 O O . ARG A 1 76 ? -3.285 3.393 -4.093 1.00 97.94 76 ARG A O 1
ATOM 618 N N . LYS A 1 77 ? -1.269 4.403 -4.010 1.00 98.44 77 LYS A N 1
ATOM 619 C CA . LYS A 1 77 ? -1.266 4.611 -2.551 1.00 98.44 77 LYS A CA 1
ATOM 620 C C . LYS A 1 77 ? -2.486 5.432 -2.134 1.00 98.44 77 LYS A C 1
ATOM 622 O O . LYS A 1 77 ? -3.246 4.984 -1.284 1.00 98.44 77 LYS A O 1
ATOM 627 N N . GLN A 1 78 ? 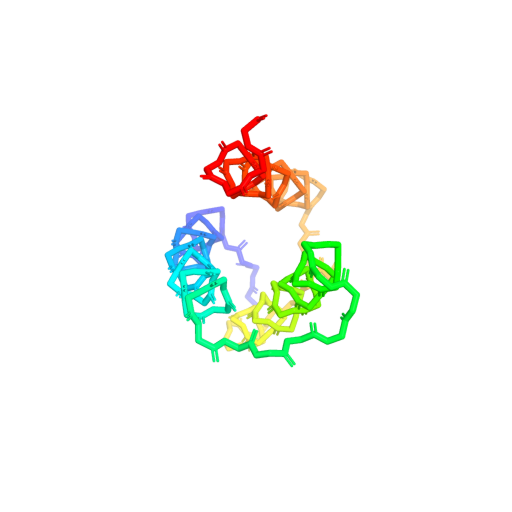-2.710 6.582 -2.768 1.00 98.19 78 GLN A N 1
ATOM 628 C CA . GLN A 1 78 ? -3.842 7.454 -2.455 1.00 98.19 78 GLN A CA 1
ATOM 629 C C . GLN A 1 78 ? -5.186 6.715 -2.569 1.00 98.19 78 GLN A C 1
ATOM 631 O O . GLN A 1 78 ? -5.936 6.693 -1.599 1.00 98.19 78 GLN A O 1
ATOM 636 N N . THR A 1 79 ? -5.449 6.032 -3.688 1.00 98.12 79 THR A N 1
ATOM 637 C CA . THR A 1 79 ? -6.700 5.279 -3.891 1.00 98.12 79 THR A CA 1
ATOM 638 C C . THR A 1 79 ? -6.914 4.189 -2.840 1.00 98.12 79 THR A C 1
ATOM 640 O O . THR A 1 79 ? -8.026 4.021 -2.346 1.00 98.12 79 THR A O 1
ATOM 643 N N . ILE A 1 80 ? -5.864 3.448 -2.467 1.00 97.81 80 ILE A N 1
ATOM 644 C CA . ILE A 1 80 ? -5.960 2.404 -1.435 1.00 97.81 80 ILE A CA 1
ATOM 645 C C . ILE A 1 80 ? -6.389 3.014 -0.099 1.00 97.81 80 ILE A C 1
ATOM 647 O O . ILE A 1 80 ? -7.321 2.521 0.534 1.00 97.81 80 ILE A O 1
ATOM 651 N N . PHE A 1 81 ? -5.736 4.097 0.325 1.00 97.31 81 PHE A N 1
ATOM 652 C CA . PHE A 1 81 ? -6.031 4.719 1.614 1.00 97.31 81 PHE A CA 1
ATOM 653 C C . PHE A 1 81 ? -7.370 5.458 1.629 1.00 97.31 81 PHE A C 1
ATOM 655 O O . PHE A 1 81 ? -8.049 5.416 2.649 1.00 97.31 81 PHE A O 1
ATOM 662 N N . GLU A 1 82 ? -7.795 6.056 0.515 1.00 97.12 82 GLU A N 1
ATOM 663 C CA . GLU A 1 82 ? -9.154 6.595 0.370 1.00 97.12 82 GLU A CA 1
ATOM 664 C C . GLU A 1 82 ? -10.207 5.491 0.536 1.00 97.12 82 GLU A C 1
ATOM 666 O O . GLU A 1 82 ? -11.160 5.661 1.294 1.00 97.12 82 GLU A O 1
ATOM 671 N N . ASN A 1 83 ? -10.013 4.329 -0.097 1.00 96.50 83 ASN A N 1
ATOM 672 C CA . ASN A 1 83 ? -10.929 3.193 0.032 1.00 96.50 83 ASN A CA 1
ATOM 673 C C . ASN A 1 83 ? -10.986 2.647 1.464 1.00 96.50 83 ASN A C 1
ATOM 675 O O . ASN A 1 83 ? -12.074 2.391 1.975 1.00 96.50 83 ASN A O 1
ATOM 679 N N . ILE A 1 84 ? -9.834 2.504 2.126 1.00 95.31 84 ILE A N 1
ATOM 680 C CA . ILE A 1 84 ? -9.766 2.076 3.530 1.00 95.31 84 ILE A CA 1
ATOM 681 C C . ILE A 1 84 ? -10.475 3.096 4.426 1.00 95.31 84 ILE A C 1
ATOM 683 O O . ILE A 1 84 ? -11.300 2.715 5.253 1.00 95.31 84 ILE A O 1
ATOM 687 N N . THR A 1 85 ? -10.214 4.392 4.245 1.00 94.31 85 THR A N 1
ATOM 688 C CA . THR A 1 85 ? -10.901 5.437 5.010 1.00 94.31 85 THR A CA 1
ATOM 689 C C . THR A 1 85 ? -12.410 5.380 4.813 1.00 94.31 85 THR A C 1
ATOM 691 O O . THR A 1 85 ? -13.135 5.339 5.801 1.00 94.31 85 THR A O 1
ATOM 694 N N . ASN A 1 86 ? -12.892 5.275 3.577 1.00 94.69 86 ASN A N 1
ATOM 695 C CA . ASN A 1 86 ? -14.327 5.171 3.307 1.00 94.69 86 ASN A CA 1
ATOM 696 C C . ASN A 1 86 ? -14.954 3.908 3.920 1.00 94.69 86 ASN A C 1
ATOM 698 O O . ASN A 1 86 ? -16.107 3.934 4.334 1.00 94.69 86 ASN A O 1
ATOM 702 N N . GLN A 1 87 ? -14.209 2.802 3.991 1.00 93.62 87 GLN A N 1
ATOM 703 C CA . GLN A 1 87 ? -14.705 1.543 4.545 1.00 93.62 87 GLN A CA 1
ATOM 704 C C . GLN A 1 87 ? -14.835 1.565 6.076 1.00 93.62 87 GLN A C 1
ATOM 706 O O . GLN A 1 87 ? -15.750 0.942 6.612 1.00 93.62 87 GLN A O 1
ATOM 711 N N . TYR A 1 88 ? -13.918 2.235 6.779 1.00 89.75 88 TYR A N 1
ATOM 712 C CA . TYR A 1 88 ? -13.812 2.143 8.242 1.00 89.75 88 TYR A CA 1
ATOM 713 C C . TYR A 1 88 ? -14.136 3.448 8.982 1.00 89.75 88 TYR A C 1
ATOM 715 O O . TYR A 1 88 ? -14.331 3.407 10.195 1.00 89.75 88 TYR A O 1
ATOM 723 N N . GLN A 1 89 ? -14.204 4.593 8.293 1.00 83.75 89 GLN A N 1
ATOM 724 C CA . GLN A 1 89 ? -14.448 5.900 8.917 1.00 83.75 89 GLN A CA 1
ATOM 725 C C . GLN A 1 89 ? -15.871 6.453 8.712 1.00 83.75 89 GLN A C 1
ATOM 727 O O . GLN A 1 89 ? -16.220 7.367 9.451 1.00 83.75 89 GLN A O 1
ATOM 732 N N . ASN A 1 90 ? -16.682 5.887 7.801 1.00 60.34 90 ASN A N 1
ATOM 733 C CA . ASN A 1 90 ? -18.034 6.363 7.428 1.00 60.34 90 ASN A CA 1
ATOM 734 C C . ASN A 1 90 ? -18.154 7.893 7.306 1.00 60.34 90 ASN A C 1
ATOM 736 O O . ASN A 1 90 ? -18.637 8.549 8.259 1.00 60.34 90 ASN A O 1
#

Foldseek 3Di:
DQQDPVLLVVLLVVLLVVLVVLLVCCLPPNPAPPHPVRSLVVSLVVSQVSSQVSQVVVVHGLVSDDPVSVVVSVVSSVVSSVVSCVVRVD

Radius of gyration: 13.87 Å; Cα contacts (8 Å, |Δi|>4): 52; chains: 1; bounding box: 36×18×37 Å